Protein AF-A0A060BYS0-F1 (afdb_monomer_lite)

Radius of gyration: 17.98 Å; chains: 1; bounding box: 42×37×55 Å

Secondary structure (DSSP, 8-state):
--SS---------S-TT-----------TT------SSPPPS-EEEEEE-HHHHTTTTT-GGGTTSPPPSS--GGG--GGGSHHHHHHHHHT-EEEEEE-TTB-SSTT-BSTTTTT---HHHHTTEEE--GGGS--EE--GGG---SEEEEE--SSTT--

Sequence (160 aa):
LPDILHDAIIFKRQDGQHYIELLGFSLDEGARLVPLKEACTQRRMEIYGDSVTCGERNEALLYAGKEDPDVDLSPYSNSWFSYGAIAARHLHAQLHAVSQGGVGLLDGIGWFNEPQYLGMESIWDRVRYNPQLGPSSVWDFERYDPQIVIVALGQNDSHP

InterPro domains:
  IPR036514 SGNH hydrolase superfamily [G3DSA:3.40.50.1110] (40-160)
  IPR052762 Plant cell wall deacetylase/carbohydrate esterase [PTHR37834] (11-158)

Structure (mmCIF, N/CA/C/O backbone):
data_AF-A0A060BYS0-F1
#
_entry.id   AF-A0A060BYS0-F1
#
loop_
_atom_site.group_PDB
_atom_site.id
_atom_site.type_symbol
_atom_site.label_atom_id
_atom_site.label_alt_id
_atom_site.label_comp_id
_atom_site.label_asym_id
_atom_site.label_entity_id
_atom_site.label_seq_id
_atom_site.pdbx_PDB_ins_code
_atom_site.Cartn_x
_atom_site.Cartn_y
_atom_site.Cartn_z
_atom_site.occupancy
_atom_site.B_iso_or_equiv
_atom_site.auth_seq_id
_atom_site.auth_comp_id
_atom_site.auth_asym_id
_atom_site.auth_atom_id
_atom_site.pdbx_PDB_model_num
ATOM 1 N N . LEU A 1 1 ? -1.555 11.471 28.045 1.00 81.12 1 LEU A N 1
ATOM 2 C CA . LEU A 1 1 ? -2.779 12.139 27.534 1.00 81.12 1 LEU A CA 1
ATOM 3 C C . LEU A 1 1 ? -3.789 12.179 28.681 1.00 81.12 1 LEU A C 1
ATOM 5 O O . LEU A 1 1 ? -3.601 11.391 29.595 1.00 81.12 1 LEU A O 1
ATOM 9 N N . PRO A 1 2 ? -4.785 13.081 28.710 1.00 89.56 2 PRO A N 1
ATOM 10 C CA . PRO A 1 2 ? -5.831 13.025 29.740 1.00 89.56 2 PRO A CA 1
ATOM 11 C C . PRO A 1 2 ? -6.568 11.674 29.721 1.00 89.56 2 PRO A C 1
ATOM 13 O O . PRO A 1 2 ? -6.638 11.043 28.664 1.00 89.56 2 PRO A O 1
ATOM 16 N N . ASP A 1 3 ? -7.148 11.269 30.855 1.00 91.00 3 ASP A N 1
ATOM 17 C CA . ASP A 1 3 ? -7.903 10.013 31.012 1.00 91.00 3 ASP A CA 1
ATOM 18 C C . ASP A 1 3 ? -9.281 10.098 30.337 1.00 91.00 3 ASP A C 1
ATOM 20 O O . ASP A 1 3 ? -10.334 10.195 30.968 1.00 91.00 3 ASP A O 1
ATOM 24 N N . ILE A 1 4 ? -9.257 10.115 29.009 1.00 91.31 4 ILE A N 1
ATOM 25 C CA . ILE A 1 4 ? -10.417 10.154 28.121 1.00 91.31 4 ILE A CA 1
ATOM 26 C C . ILE A 1 4 ? -10.283 9.066 27.055 1.00 91.31 4 ILE A C 1
ATOM 28 O O . ILE A 1 4 ? -9.274 8.368 26.972 1.00 91.31 4 ILE A O 1
ATOM 32 N N . LEU A 1 5 ? -11.311 8.919 26.224 1.00 92.00 5 LEU A N 1
ATOM 33 C CA . LEU A 1 5 ? -11.246 8.039 25.066 1.00 92.00 5 LEU A CA 1
ATOM 34 C C . LEU A 1 5 ? -10.266 8.603 24.025 1.00 92.00 5 LEU A C 1
ATOM 36 O O . LEU A 1 5 ? -10.392 9.763 23.633 1.00 92.00 5 LEU A O 1
ATOM 40 N N . HIS A 1 6 ? -9.338 7.762 23.565 1.00 91.50 6 HIS A N 1
ATOM 41 C CA . HIS A 1 6 ? -8.382 8.080 22.504 1.00 91.50 6 HIS A CA 1
ATOM 42 C C . HIS A 1 6 ? -8.538 7.105 21.347 1.00 91.50 6 HIS A C 1
ATOM 44 O O . HIS A 1 6 ? -8.670 5.903 21.573 1.00 91.50 6 HIS A O 1
ATOM 50 N N . ASP A 1 7 ? -8.425 7.628 20.130 1.00 90.50 7 ASP A N 1
ATOM 51 C CA . ASP A 1 7 ? -8.248 6.828 18.924 1.00 90.50 7 ASP A CA 1
ATOM 52 C C . ASP A 1 7 ? -6.773 6.871 18.517 1.00 90.50 7 ASP A C 1
ATOM 54 O O . ASP A 1 7 ? -6.153 7.937 18.474 1.00 90.50 7 ASP A O 1
ATOM 58 N N . ALA A 1 8 ? -6.202 5.706 18.217 1.00 90.12 8 ALA A N 1
ATOM 59 C CA . ALA A 1 8 ? -4.815 5.574 17.794 1.00 90.12 8 ALA A CA 1
ATOM 60 C C . ALA A 1 8 ? -4.729 4.750 16.508 1.00 90.12 8 ALA A C 1
ATOM 62 O O . ALA A 1 8 ? -5.404 3.732 16.360 1.00 90.12 8 ALA A O 1
ATOM 63 N N . ILE A 1 9 ? -3.865 5.181 15.588 1.00 91.06 9 ILE A N 1
ATOM 64 C CA . ILE A 1 9 ? -3.573 4.474 14.341 1.00 91.06 9 ILE A CA 1
ATOM 65 C C . ILE A 1 9 ? -2.074 4.196 14.305 1.00 91.06 9 ILE A C 1
ATOM 67 O O . ILE A 1 9 ? -1.264 5.121 14.360 1.00 91.06 9 ILE A O 1
ATOM 71 N N . ILE A 1 10 ? -1.714 2.920 14.174 1.00 93.25 10 ILE A N 1
ATOM 72 C CA . ILE A 1 10 ? -0.376 2.520 13.738 1.00 93.25 10 ILE A CA 1
ATOM 73 C C . ILE A 1 10 ? -0.430 2.321 12.231 1.00 93.25 10 ILE A C 1
ATOM 75 O O . ILE A 1 10 ? -1.296 1.611 11.723 1.00 93.25 10 ILE A O 1
ATOM 79 N N . PHE A 1 11 ? 0.509 2.937 11.521 1.00 93.81 11 PHE A N 1
ATOM 80 C CA . PHE A 1 11 ? 0.563 2.875 10.072 1.00 93.81 11 PHE A CA 1
ATOM 81 C C . PHE A 1 11 ? 1.981 2.585 9.580 1.00 93.81 11 PHE A C 1
ATOM 83 O O . PHE A 1 11 ? 2.939 3.259 9.962 1.00 93.81 11 PHE A O 1
ATOM 90 N N . LYS A 1 12 ? 2.108 1.587 8.701 1.00 94.81 12 LYS A N 1
ATOM 91 C CA . LYS A 1 12 ? 3.369 1.244 8.045 1.00 94.81 12 LYS A CA 1
ATOM 92 C C . LYS A 1 12 ? 3.580 2.146 6.831 1.00 94.81 12 LYS A C 1
ATOM 94 O O . LYS A 1 12 ? 2.908 1.992 5.819 1.00 94.81 12 LYS A O 1
ATOM 99 N N . ARG A 1 13 ? 4.539 3.066 6.937 1.00 95.75 13 ARG A N 1
ATOM 100 C CA . ARG A 1 13 ? 4.843 4.063 5.895 1.00 95.75 13 ARG A CA 1
ATOM 101 C C . ARG A 1 13 ? 5.551 3.497 4.665 1.00 95.75 13 ARG A C 1
ATOM 103 O O . ARG A 1 13 ? 5.327 3.986 3.566 1.00 95.75 13 ARG A O 1
ATOM 110 N N . GLN A 1 14 ? 6.436 2.527 4.870 1.00 90.94 14 GLN A N 1
ATOM 111 C CA . GLN A 1 14 ? 7.300 1.974 3.825 1.00 90.94 14 GLN A CA 1
ATOM 112 C C . GLN A 1 14 ? 6.640 0.782 3.125 1.00 90.94 14 GLN A C 1
ATOM 114 O O . GLN A 1 14 ? 5.777 0.116 3.703 1.00 90.94 14 GLN A O 1
ATOM 119 N N . ASP A 1 15 ? 7.079 0.489 1.907 1.00 91.25 15 ASP A N 1
ATOM 120 C CA . ASP A 1 15 ? 6.621 -0.621 1.068 1.00 91.25 15 ASP A CA 1
ATOM 121 C C . ASP A 1 15 ? 7.231 -1.980 1.482 1.00 91.25 15 ASP A C 1
ATOM 123 O O . ASP A 1 15 ? 7.723 -2.145 2.605 1.00 91.25 15 ASP A O 1
ATOM 127 N N . GLY A 1 16 ? 7.172 -2.981 0.599 1.00 87.06 16 GLY A N 1
ATOM 128 C CA . GLY A 1 16 ? 7.708 -4.329 0.823 1.00 87.06 16 GLY A CA 1
ATOM 129 C C . GLY A 1 16 ? 9.224 -4.440 1.007 1.00 87.06 16 GLY A C 1
ATOM 130 O O . GLY A 1 16 ? 9.712 -5.549 1.231 1.00 87.06 16 GLY A O 1
ATOM 131 N N . GLN A 1 17 ? 9.973 -3.332 0.985 1.00 87.06 17 GLN A N 1
ATOM 132 C CA . GLN A 1 17 ? 11.394 -3.313 1.353 1.00 87.06 17 GLN A CA 1
ATOM 133 C C . GLN A 1 17 ? 11.635 -3.646 2.829 1.00 87.06 17 GLN A C 1
ATOM 135 O O . GLN A 1 17 ? 12.732 -4.055 3.197 1.00 87.06 17 GLN A O 1
ATOM 140 N N . HIS A 1 18 ? 10.610 -3.513 3.676 1.00 87.56 18 HIS A N 1
ATOM 141 C CA . HIS A 1 18 ? 10.696 -3.837 5.097 1.00 87.56 18 HIS A CA 1
ATOM 142 C C . HIS A 1 18 ? 9.427 -4.542 5.580 1.00 87.56 18 HIS A C 1
ATOM 144 O O . HIS A 1 18 ? 8.315 -4.205 5.160 1.00 87.56 18 HIS A O 1
ATOM 150 N N . TYR A 1 19 ? 9.578 -5.460 6.535 1.00 90.62 19 TYR A N 1
ATOM 151 C CA . TYR A 1 19 ? 8.465 -6.041 7.284 1.00 90.62 19 TYR A CA 1
ATOM 152 C C . TYR A 1 19 ? 8.446 -5.525 8.716 1.00 90.62 19 TYR A C 1
ATOM 154 O O . TYR A 1 19 ? 9.484 -5.221 9.298 1.00 90.62 19 TYR A O 1
ATOM 162 N N . ILE A 1 20 ? 7.241 -5.420 9.271 1.00 92.25 20 ILE A N 1
ATOM 163 C CA . ILE A 1 20 ? 7.037 -5.110 10.682 1.00 92.25 20 ILE A CA 1
ATOM 164 C C . ILE A 1 20 ? 6.325 -6.285 11.333 1.00 92.25 20 ILE A C 1
ATOM 166 O O . ILE A 1 20 ? 5.410 -6.869 10.750 1.00 92.25 20 ILE A O 1
ATOM 170 N N . GLU A 1 21 ? 6.731 -6.597 12.552 1.00 92.75 21 GLU A N 1
ATOM 171 C CA . GLU A 1 21 ? 6.003 -7.495 13.432 1.00 92.75 21 GLU A CA 1
ATOM 172 C C . GLU A 1 21 ? 5.539 -6.688 14.642 1.00 92.75 21 GLU A C 1
ATOM 174 O O . GLU A 1 21 ? 6.334 -6.030 15.313 1.00 92.75 21 GLU A O 1
ATOM 179 N N . LEU A 1 22 ? 4.231 -6.696 14.891 1.00 94.00 22 LEU A N 1
ATOM 180 C CA . LEU A 1 22 ? 3.638 -6.010 16.029 1.00 94.00 22 LEU A CA 1
ATOM 181 C C . LEU A 1 22 ? 3.405 -7.027 17.146 1.00 94.00 22 LEU A C 1
ATOM 183 O O . LEU A 1 22 ? 2.462 -7.810 17.084 1.00 94.00 22 LEU A O 1
ATOM 187 N N . LEU A 1 23 ? 4.267 -7.006 18.164 1.00 96.12 23 LEU A N 1
ATOM 188 C CA . LEU A 1 23 ? 4.231 -7.980 19.264 1.00 96.12 23 LEU A CA 1
ATOM 189 C C . LEU A 1 23 ? 3.070 -7.752 20.242 1.00 96.12 23 LEU A C 1
ATOM 191 O O . LEU A 1 23 ? 2.645 -8.677 20.929 1.00 96.12 23 LEU A O 1
ATOM 195 N N . GLY A 1 24 ? 2.552 -6.527 20.316 1.00 93.12 24 GLY A N 1
ATOM 196 C CA . GLY A 1 24 ? 1.412 -6.188 21.156 1.00 93.12 24 GLY A CA 1
ATOM 197 C C . GLY A 1 24 ? 1.398 -4.724 21.574 1.00 93.12 24 GLY A C 1
ATOM 198 O O . GLY A 1 24 ? 2.287 -3.946 21.231 1.00 93.12 24 GLY A O 1
ATOM 199 N N . PHE A 1 25 ? 0.373 -4.371 22.344 1.00 91.25 25 PHE A N 1
ATOM 200 C CA . PHE A 1 25 ? 0.207 -3.059 22.959 1.00 91.25 25 PHE A CA 1
ATOM 201 C C . PHE A 1 25 ? 0.185 -3.224 24.477 1.00 91.25 25 PHE A C 1
ATOM 203 O O . PHE A 1 25 ? -0.483 -4.123 24.985 1.00 91.25 25 PHE A O 1
ATOM 210 N N . SER A 1 26 ? 0.880 -2.341 25.192 1.00 92.75 26 SER A N 1
ATOM 211 C CA . SER A 1 26 ? 0.765 -2.224 26.646 1.00 92.75 26 SER A CA 1
ATOM 212 C C . SER A 1 26 ? -0.096 -1.019 26.986 1.00 92.75 26 SER A C 1
ATOM 214 O O . SER A 1 26 ? 0.017 0.021 26.338 1.00 92.75 26 SER A O 1
ATOM 216 N N . LEU A 1 27 ? -0.936 -1.162 28.006 1.00 92.00 27 LEU A N 1
ATOM 217 C CA . LEU A 1 27 ? -1.787 -0.101 28.531 1.00 92.00 27 LEU A CA 1
ATOM 218 C C . LEU A 1 27 ? -1.476 0.113 30.011 1.00 92.00 27 LEU A C 1
ATOM 220 O O . LEU A 1 27 ? -1.061 -0.826 30.693 1.00 92.00 27 LEU A O 1
ATOM 224 N N . ASP A 1 28 ? -1.704 1.332 30.488 1.00 92.62 28 ASP A N 1
ATOM 225 C CA . ASP A 1 28 ? -1.585 1.660 31.906 1.00 92.62 28 ASP A CA 1
ATOM 226 C C . ASP A 1 28 ? -2.669 0.957 32.737 1.00 92.62 28 ASP A C 1
ATOM 228 O O . ASP A 1 28 ? -3.712 0.524 32.232 1.00 92.62 28 ASP A O 1
ATOM 232 N N . GLU A 1 29 ? -2.434 0.858 34.043 1.00 92.06 29 GLU A N 1
ATOM 233 C CA . GLU A 1 29 ? -3.397 0.285 34.978 1.00 92.06 29 GLU A CA 1
ATOM 234 C C . GLU A 1 29 ? -4.731 1.054 34.931 1.00 92.06 29 GLU A C 1
ATOM 236 O O . GLU A 1 29 ? -4.775 2.276 35.046 1.00 92.06 29 GLU A O 1
ATOM 241 N N . GLY A 1 30 ? -5.837 0.332 34.729 1.00 89.94 30 GLY A N 1
ATOM 242 C CA . GLY A 1 30 ? -7.180 0.913 34.607 1.00 89.94 30 GLY A CA 1
ATOM 243 C C . GLY A 1 30 ? -7.570 1.364 33.192 1.00 89.94 30 GLY A C 1
ATOM 244 O O . GLY A 1 30 ? -8.758 1.587 32.938 1.00 89.94 30 GLY A O 1
ATOM 245 N N . ALA A 1 31 ? -6.628 1.429 32.247 1.00 93.44 31 ALA A N 1
ATOM 246 C CA . ALA A 1 31 ? -6.950 1.629 30.840 1.00 93.44 31 ALA A CA 1
ATOM 247 C C . ALA A 1 31 ? -7.509 0.341 30.213 1.00 93.44 31 ALA A C 1
ATOM 249 O O . ALA A 1 31 ? -7.195 -0.781 30.612 1.00 93.44 31 ALA A O 1
ATOM 250 N N . ARG A 1 32 ? -8.371 0.501 29.206 1.00 92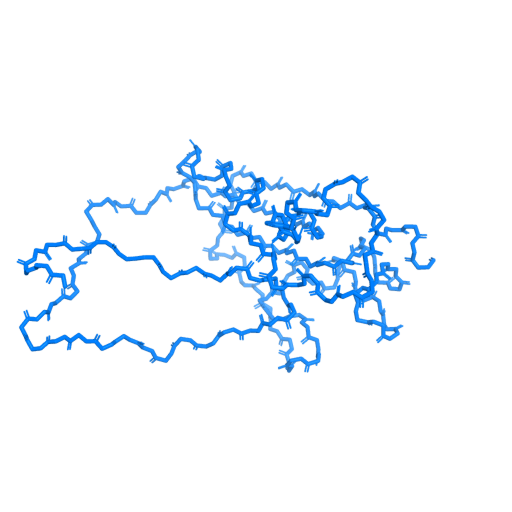.12 32 ARG A N 1
ATOM 251 C CA . ARG A 1 32 ? -9.011 -0.619 28.507 1.00 92.12 32 ARG A CA 1
ATOM 252 C C . ARG A 1 32 ? -9.158 -0.336 27.022 1.00 92.12 32 ARG A C 1
ATOM 254 O O . ARG A 1 32 ? -9.491 0.783 26.638 1.00 92.12 32 ARG A O 1
ATOM 261 N N . LEU A 1 33 ? -8.993 -1.373 26.203 1.00 91.94 33 LEU A N 1
ATOM 262 C CA . LEU A 1 33 ? -9.449 -1.335 24.817 1.00 91.94 33 LEU A CA 1
ATOM 263 C C . LEU A 1 33 ? -10.974 -1.382 24.803 1.00 91.94 33 LEU A C 1
ATOM 265 O O . LEU A 1 33 ? -11.592 -2.212 25.474 1.00 91.94 33 LEU A O 1
ATOM 269 N N . VAL A 1 34 ? -11.576 -0.487 24.032 1.00 90.75 34 VAL A N 1
ATOM 270 C CA . VAL A 1 34 ? -13.012 -0.489 23.760 1.00 90.75 34 VAL A CA 1
ATOM 271 C C . VAL A 1 34 ? -13.236 -0.715 22.266 1.00 90.75 34 VAL A C 1
ATOM 273 O O . VAL A 1 34 ? -12.365 -0.363 21.468 1.00 90.75 34 VAL A O 1
ATOM 276 N N . PRO A 1 35 ? -14.373 -1.306 21.860 1.00 87.12 35 PRO A N 1
ATOM 277 C CA . PRO A 1 35 ? -14.722 -1.398 20.449 1.00 87.12 35 PRO A CA 1
ATOM 278 C C . PRO A 1 35 ? -14.741 -0.014 19.796 1.00 87.12 35 PRO A C 1
ATOM 280 O O . PRO A 1 35 ? -15.181 0.958 20.415 1.00 87.12 35 PRO A O 1
ATOM 283 N N . LEU A 1 36 ? -14.305 0.059 18.536 1.00 83.56 36 LEU A N 1
ATOM 284 C CA . LEU A 1 36 ? -14.432 1.278 17.742 1.00 83.56 36 LEU A CA 1
ATOM 285 C C . LEU A 1 36 ? -15.903 1.699 17.667 1.00 83.56 36 LEU A C 1
ATOM 287 O O . LEU A 1 36 ? -16.800 0.866 17.517 1.00 83.56 36 LEU A O 1
ATOM 291 N N . LYS A 1 37 ? -16.144 3.008 17.773 1.00 77.44 37 LYS A N 1
ATOM 292 C CA . LYS A 1 37 ? -17.497 3.580 17.737 1.00 77.44 37 LYS A CA 1
ATOM 293 C C . LYS A 1 37 ? -18.169 3.380 16.377 1.00 77.44 37 LYS A C 1
ATOM 295 O O . LYS A 1 37 ? -19.382 3.197 16.314 1.00 77.44 37 LYS A O 1
ATOM 300 N N . GLU A 1 38 ? -17.383 3.423 15.307 1.00 78.56 38 GLU A N 1
ATOM 301 C CA . GLU A 1 38 ? -17.845 3.216 13.939 1.00 78.56 38 GLU A CA 1
ATOM 302 C C . GLU A 1 38 ? -17.459 1.817 13.460 1.00 78.56 38 GLU A C 1
ATOM 304 O O . GLU A 1 38 ? -16.326 1.365 13.642 1.00 78.56 38 GLU A O 1
ATOM 309 N N . ALA A 1 39 ? -18.419 1.122 12.846 1.00 76.88 39 ALA A N 1
ATOM 310 C CA . ALA A 1 39 ? -18.153 -0.155 12.205 1.00 76.88 39 ALA A CA 1
ATOM 311 C C . ALA A 1 39 ? -17.175 0.042 11.040 1.00 76.88 39 ALA A C 1
ATOM 313 O O . ALA A 1 39 ? -17.229 1.050 10.333 1.00 76.88 39 ALA A O 1
ATOM 314 N N . CYS A 1 40 ? -16.311 -0.947 10.811 1.00 80.88 40 CYS A N 1
ATOM 315 C CA . CYS A 1 40 ? -15.395 -0.900 9.682 1.00 80.88 40 CYS A CA 1
ATOM 316 C C . CYS A 1 40 ? -16.188 -0.779 8.369 1.00 80.88 40 CYS A C 1
ATOM 318 O O . CYS A 1 40 ? -17.162 -1.508 8.140 1.00 80.88 40 CYS A O 1
ATOM 320 N N . THR A 1 41 ? -15.780 0.162 7.518 1.00 90.44 41 THR A N 1
ATOM 321 C CA . THR A 1 41 ? -16.434 0.411 6.230 1.00 90.44 41 THR A CA 1
ATOM 322 C C . THR A 1 41 ? -16.468 -0.849 5.367 1.00 90.44 41 THR A C 1
ATOM 324 O O . THR A 1 41 ? -15.522 -1.634 5.355 1.00 90.44 41 THR A O 1
ATOM 327 N N . GLN A 1 42 ? -17.557 -1.041 4.623 1.00 94.69 42 GLN A N 1
ATOM 328 C CA . GLN A 1 42 ? -17.687 -2.146 3.665 1.00 94.69 42 GLN A CA 1
ATOM 329 C C . GLN A 1 42 ? -17.083 -1.816 2.296 1.00 94.69 42 GLN A C 1
ATOM 331 O O . GLN A 1 42 ? -16.926 -2.711 1.467 1.00 94.69 42 GLN A O 1
ATOM 336 N N . ARG A 1 43 ? -16.727 -0.545 2.065 1.00 97.31 43 ARG A N 1
ATOM 337 C CA . ARG A 1 43 ? -16.032 -0.115 0.851 1.00 97.31 43 ARG A CA 1
ATOM 338 C C . ARG A 1 43 ? -14.592 -0.611 0.907 1.00 97.31 43 ARG A C 1
ATOM 340 O O . ARG A 1 43 ? -13.889 -0.340 1.879 1.00 97.31 43 ARG A O 1
ATOM 347 N N . ARG A 1 44 ? -14.164 -1.337 -0.114 1.00 98.00 44 ARG A N 1
ATOM 348 C CA . ARG A 1 44 ? -12.860 -1.991 -0.208 1.00 98.00 44 ARG A CA 1
ATOM 349 C C . ARG A 1 44 ? -12.244 -1.701 -1.569 1.00 98.00 44 ARG A C 1
ATOM 351 O O . ARG A 1 44 ? -12.915 -1.826 -2.595 1.00 98.00 44 ARG A O 1
ATOM 358 N N . MET A 1 45 ? -10.984 -1.296 -1.546 1.00 98.31 45 MET A N 1
ATOM 359 C CA . MET A 1 45 ? -10.183 -0.956 -2.712 1.00 98.31 45 MET A CA 1
ATOM 360 C C . MET A 1 45 ? -8.881 -1.744 -2.663 1.00 98.31 45 MET A C 1
ATOM 362 O O . MET A 1 45 ? -8.257 -1.847 -1.607 1.00 98.31 45 MET A O 1
ATOM 366 N N . GLU A 1 46 ? -8.446 -2.240 -3.810 1.00 98.56 46 GLU A N 1
ATOM 367 C CA . GLU A 1 46 ? -7.145 -2.881 -3.958 1.00 98.56 46 GLU A CA 1
ATOM 368 C C . GLU A 1 46 ? -6.321 -2.171 -5.030 1.00 98.56 46 GLU A C 1
ATOM 370 O O . GLU A 1 46 ? -6.860 -1.740 -6.052 1.00 98.56 46 GLU A O 1
ATOM 375 N N . ILE A 1 47 ? -5.024 -2.004 -4.780 1.00 98.56 47 ILE A N 1
ATOM 376 C CA . ILE A 1 47 ? -4.100 -1.394 -5.734 1.00 98.56 47 ILE A CA 1
ATOM 377 C C . ILE A 1 47 ? -2.889 -2.299 -5.926 1.00 98.56 47 ILE A C 1
ATOM 379 O O . ILE A 1 47 ? -2.221 -2.656 -4.956 1.00 98.56 47 ILE A O 1
ATOM 383 N N . 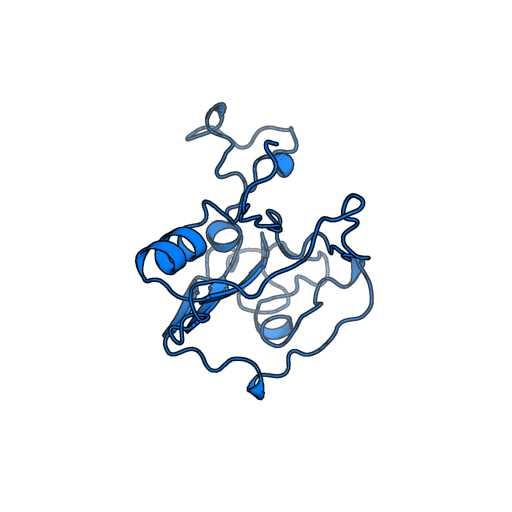TYR A 1 48 ? -2.581 -2.585 -7.187 1.00 98.50 48 TYR A N 1
ATOM 384 C CA . TYR A 1 48 ? -1.318 -3.162 -7.627 1.00 98.50 48 TYR A CA 1
ATOM 385 C C . TYR A 1 48 ? -0.501 -2.064 -8.294 1.00 98.50 48 TYR A C 1
ATOM 387 O O . TYR A 1 48 ? -0.954 -1.480 -9.282 1.00 98.50 48 TYR A O 1
ATOM 395 N N . GLY A 1 49 ? 0.674 -1.741 -7.761 1.00 97.94 49 GLY A N 1
ATOM 396 C CA . GLY A 1 49 ? 1.440 -0.622 -8.301 1.00 97.94 49 GLY A CA 1
ATOM 397 C C . GLY A 1 49 ? 2.917 -0.608 -7.958 1.00 97.94 49 GLY A C 1
ATOM 398 O O . GLY A 1 49 ? 3.440 -1.496 -7.292 1.00 97.94 49 GLY A O 1
ATOM 399 N N . ASP A 1 50 ? 3.586 0.433 -8.427 1.00 97.56 50 ASP A N 1
ATOM 400 C CA . ASP A 1 50 ? 5.014 0.656 -8.224 1.00 97.56 50 ASP A CA 1
ATOM 401 C C . ASP A 1 50 ? 5.300 1.694 -7.116 1.00 97.56 50 ASP A C 1
ATOM 403 O O . ASP A 1 50 ? 4.481 1.923 -6.215 1.00 97.56 50 ASP A O 1
ATOM 407 N N . SER A 1 51 ? 6.473 2.333 -7.183 1.00 96.62 51 SER A N 1
ATOM 408 C CA . SER A 1 51 ? 6.946 3.380 -6.271 1.00 96.62 51 SER A CA 1
ATOM 409 C C . SER A 1 51 ? 5.949 4.524 -6.071 1.00 96.62 51 SER A C 1
ATOM 411 O O . SER A 1 51 ? 5.839 5.060 -4.962 1.00 96.62 51 SER A O 1
ATOM 413 N N . VAL A 1 52 ? 5.166 4.875 -7.096 1.00 96.81 52 VAL A N 1
ATOM 414 C CA . VAL A 1 52 ? 4.159 5.941 -7.002 1.00 96.81 52 VAL A CA 1
ATOM 415 C C . VAL A 1 52 ? 3.048 5.542 -6.029 1.00 96.81 52 VAL A C 1
ATOM 417 O O . VAL A 1 52 ? 2.605 6.349 -5.206 1.00 96.81 52 VAL A O 1
ATOM 420 N N . THR A 1 53 ? 2.629 4.275 -6.066 1.00 98.06 53 THR A N 1
ATOM 421 C CA . THR A 1 53 ? 1.638 3.724 -5.128 1.00 98.06 53 THR A CA 1
ATOM 422 C C . THR A 1 53 ? 2.220 3.574 -3.724 1.00 98.06 53 THR A C 1
ATOM 424 O O . THR A 1 53 ? 1.531 3.870 -2.747 1.00 98.06 53 THR A O 1
ATOM 427 N N . CYS A 1 54 ? 3.508 3.232 -3.606 1.00 97.50 54 CYS A N 1
ATOM 428 C CA . CYS A 1 54 ? 4.216 3.203 -2.324 1.00 97.50 54 CYS A CA 1
ATOM 429 C C . CYS A 1 54 ? 4.266 4.571 -1.620 1.00 97.50 54 CYS A C 1
ATOM 431 O O . CYS A 1 54 ? 4.522 4.630 -0.417 1.00 97.50 54 CYS A O 1
ATOM 433 N N . GLY A 1 55 ? 4.042 5.675 -2.344 1.00 97.00 55 GLY A N 1
ATOM 434 C CA . GLY A 1 55 ? 4.324 7.018 -1.839 1.00 97.00 55 GLY A CA 1
ATOM 435 C C . GLY A 1 55 ? 5.825 7.237 -1.657 1.00 97.00 55 GLY A C 1
ATOM 436 O O . GLY A 1 55 ? 6.240 7.874 -0.686 1.00 97.00 55 GLY A O 1
ATOM 437 N N . GLU A 1 56 ? 6.638 6.660 -2.547 1.00 95.31 56 GLU A N 1
ATOM 438 C CA . GLU A 1 56 ? 8.090 6.764 -2.472 1.00 95.31 56 GLU A CA 1
ATOM 439 C C . GLU A 1 56 ? 8.536 8.233 -2.549 1.00 95.31 56 GLU A C 1
ATOM 441 O O . GLU A 1 56 ? 8.116 8.979 -3.434 1.00 95.31 56 GLU A O 1
ATOM 446 N N . ARG A 1 57 ? 9.372 8.649 -1.586 1.00 94.00 57 ARG A N 1
ATOM 447 C CA . ARG A 1 57 ? 9.989 9.985 -1.480 1.00 94.00 57 ARG A CA 1
ATOM 448 C C . ARG A 1 57 ? 9.006 11.169 -1.511 1.00 94.00 57 ARG A C 1
ATOM 450 O O . ARG A 1 57 ? 9.426 12.305 -1.723 1.00 94.00 57 ARG A O 1
ATOM 457 N N . ASN A 1 58 ? 7.712 10.958 -1.262 1.00 95.56 58 ASN A N 1
ATOM 458 C CA . ASN A 1 58 ? 6.697 12.014 -1.375 1.00 95.56 58 ASN A CA 1
ATOM 459 C C . ASN A 1 58 ? 6.810 13.131 -0.317 1.00 95.56 58 ASN A C 1
ATOM 461 O O . ASN A 1 58 ? 6.191 14.182 -0.475 1.00 95.56 58 ASN A O 1
ATOM 465 N N . GLU A 1 59 ? 7.624 12.951 0.727 1.00 96.94 59 GLU A N 1
ATOM 466 C CA . GLU A 1 59 ? 7.955 14.001 1.699 1.00 96.94 59 GLU A CA 1
ATOM 467 C C . GLU A 1 59 ? 9.297 14.705 1.405 1.00 96.94 59 GLU A C 1
ATOM 469 O O . GLU A 1 59 ? 9.674 15.631 2.127 1.00 96.94 59 GLU A O 1
ATOM 474 N N . ALA A 1 60 ? 10.020 14.333 0.339 1.00 95.56 60 ALA A N 1
ATOM 475 C CA . ALA A 1 60 ? 11.316 14.913 -0.037 1.00 95.56 60 ALA A CA 1
ATOM 476 C C . ALA A 1 60 ? 11.167 16.282 -0.741 1.00 95.56 60 ALA A C 1
ATOM 478 O O . ALA A 1 60 ? 11.724 16.528 -1.811 1.00 95.56 60 ALA A O 1
ATOM 479 N N . LEU A 1 61 ? 10.416 17.207 -0.135 1.00 94.38 61 LEU A N 1
ATOM 480 C CA . LEU A 1 61 ? 9.976 18.469 -0.752 1.00 94.38 61 LEU A CA 1
ATOM 481 C C . LEU A 1 61 ? 11.127 19.352 -1.264 1.00 94.38 61 LEU A C 1
ATOM 483 O O . LEU A 1 61 ? 10.970 20.064 -2.253 1.00 94.38 61 LEU A O 1
ATOM 487 N N . LEU A 1 62 ? 12.297 19.301 -0.620 1.00 94.75 62 LEU A N 1
ATOM 488 C CA . LEU A 1 62 ? 13.475 20.082 -1.021 1.00 94.75 62 LEU A CA 1
ATOM 489 C C . LEU A 1 62 ? 14.162 19.555 -2.292 1.00 94.75 62 LEU A C 1
ATOM 491 O O . LEU A 1 62 ? 15.031 20.246 -2.833 1.00 94.75 62 LEU A O 1
ATOM 495 N N . TYR A 1 63 ? 13.777 18.367 -2.761 1.00 92.94 63 TYR A N 1
ATOM 496 C CA . TYR A 1 63 ? 14.306 17.698 -3.952 1.00 92.94 63 TYR A CA 1
ATOM 497 C C . TYR A 1 63 ? 13.303 17.674 -5.113 1.00 92.94 63 TYR A C 1
ATOM 499 O O . TYR A 1 63 ? 13.623 17.195 -6.195 1.00 92.94 63 TYR A O 1
ATOM 507 N N . ALA A 1 64 ? 12.106 18.241 -4.928 1.00 91.69 64 ALA A N 1
ATOM 508 C CA . ALA A 1 64 ? 11.098 18.307 -5.979 1.00 91.69 64 ALA A CA 1
ATOM 509 C C . ALA A 1 64 ? 11.626 19.057 -7.218 1.00 91.69 64 ALA A C 1
ATOM 511 O O . ALA A 1 64 ? 12.087 20.197 -7.120 1.00 91.69 64 ALA A O 1
ATOM 512 N N . GLY A 1 65 ? 11.544 18.406 -8.384 1.00 90.56 65 GLY A N 1
ATOM 513 C CA . GLY A 1 65 ? 11.996 18.958 -9.666 1.00 90.56 65 GLY A CA 1
ATOM 514 C C . GLY A 1 65 ? 13.516 19.071 -9.817 1.00 90.56 65 GLY A C 1
ATOM 515 O O . GLY A 1 65 ? 13.978 19.798 -10.695 1.00 90.56 65 GLY A O 1
ATOM 516 N N . LYS A 1 66 ? 14.288 18.398 -8.958 1.00 92.25 66 LYS A N 1
ATOM 517 C CA . LYS A 1 66 ? 15.750 18.319 -9.043 1.00 92.25 66 LYS A CA 1
ATOM 518 C C . LYS A 1 66 ? 16.176 16.936 -9.525 1.00 92.25 66 LYS A C 1
ATOM 520 O O . LYS A 1 66 ? 15.383 16.000 -9.507 1.00 92.25 66 LYS A O 1
ATOM 525 N N . GLU A 1 67 ? 17.429 16.834 -9.948 1.00 90.56 67 GLU A N 1
ATOM 526 C CA . GLU A 1 67 ? 18.068 15.540 -10.178 1.00 90.56 67 GLU A CA 1
ATOM 527 C C . GLU A 1 67 ? 18.099 14.726 -8.879 1.00 90.56 67 GLU A C 1
ATOM 529 O O . GLU A 1 67 ? 18.163 15.293 -7.779 1.00 90.56 67 GLU A O 1
ATOM 534 N N . ASP A 1 68 ? 18.048 13.401 -9.022 1.00 86.00 68 ASP A N 1
ATOM 535 C CA . ASP A 1 68 ? 18.163 12.494 -7.888 1.00 86.00 68 ASP A CA 1
ATOM 536 C C . ASP A 1 68 ? 19.527 12.697 -7.212 1.00 86.00 68 ASP A C 1
ATOM 538 O O . ASP A 1 68 ? 20.563 12.646 -7.879 1.00 86.00 68 ASP A O 1
ATOM 542 N N . PRO A 1 69 ? 19.555 12.972 -5.899 1.00 89.44 69 PRO A N 1
ATOM 543 C CA . PRO A 1 69 ? 20.804 13.213 -5.201 1.00 89.44 69 PRO A CA 1
ATOM 544 C C . PRO A 1 69 ? 21.503 11.895 -4.844 1.00 89.44 69 PRO A C 1
ATOM 546 O O . PRO A 1 69 ? 20.858 10.867 -4.659 1.00 89.44 69 PRO A O 1
ATOM 549 N N . ASP A 1 70 ? 22.807 11.963 -4.571 1.00 90.62 70 ASP A N 1
ATOM 550 C CA . ASP A 1 70 ? 23.602 10.828 -4.063 1.00 90.62 70 ASP A CA 1
ATOM 551 C C . ASP A 1 70 ? 23.313 10.475 -2.583 1.00 90.62 70 ASP A C 1
ATOM 553 O O . ASP A 1 70 ? 24.140 9.868 -1.899 1.00 90.62 70 ASP A O 1
ATOM 557 N N . VAL A 1 71 ? 22.164 10.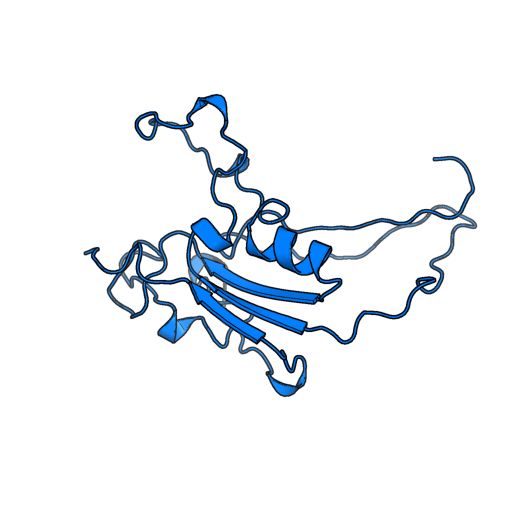887 -2.040 1.00 91.75 71 VAL A N 1
ATOM 558 C CA . VAL A 1 71 ? 21.752 10.591 -0.660 1.00 91.75 71 VAL A CA 1
ATOM 559 C C . VAL A 1 71 ? 20.519 9.703 -0.652 1.00 91.75 71 VAL A C 1
ATOM 561 O O . VAL A 1 71 ? 19.625 9.857 -1.480 1.00 91.75 71 VAL A O 1
ATOM 564 N N . ASP A 1 72 ? 20.439 8.801 0.326 1.00 90.50 72 ASP A N 1
ATOM 565 C CA . ASP A 1 72 ? 19.254 7.967 0.502 1.00 90.50 72 ASP A CA 1
ATOM 566 C C . ASP A 1 72 ? 18.052 8.809 0.957 1.00 90.50 72 ASP A C 1
ATOM 568 O O . ASP A 1 72 ? 18.051 9.412 2.034 1.00 90.50 72 ASP A O 1
ATOM 572 N N . LEU A 1 73 ? 17.013 8.832 0.122 1.00 92.50 73 LEU A N 1
ATOM 573 C CA . LEU A 1 73 ? 15.755 9.523 0.386 1.00 92.50 73 LEU A CA 1
ATOM 574 C C . LEU A 1 73 ? 14.629 8.578 0.835 1.00 92.50 73 LEU A C 1
ATOM 576 O O . LEU A 1 73 ? 13.510 9.037 1.064 1.00 92.50 73 LEU A O 1
ATOM 580 N N . SER A 1 74 ? 14.899 7.284 1.023 1.00 89.44 74 SER A N 1
ATOM 581 C CA . SER A 1 74 ? 13.916 6.288 1.480 1.00 89.44 74 SER A CA 1
ATOM 582 C C . SER A 1 74 ? 13.191 6.655 2.788 1.00 89.44 74 SER A C 1
ATOM 584 O O . SER A 1 74 ? 12.002 6.338 2.911 1.00 89.44 74 SER A O 1
ATOM 586 N N . PRO A 1 75 ? 13.813 7.355 3.765 1.00 92.56 75 PRO A N 1
ATOM 587 C CA . PRO A 1 75 ? 13.101 7.838 4.954 1.00 92.56 75 PRO A CA 1
ATOM 588 C C . PRO A 1 75 ? 11.957 8.825 4.659 1.00 92.56 75 PRO A C 1
ATOM 590 O O . PRO A 1 75 ? 11.035 8.952 5.466 1.00 92.56 75 PRO A O 1
ATOM 593 N N . TYR A 1 76 ? 11.982 9.495 3.501 1.00 95.19 76 TYR A N 1
ATOM 594 C CA . TYR A 1 76 ? 10.940 10.429 3.057 1.00 95.19 76 TYR A CA 1
ATOM 595 C C . TYR A 1 76 ? 9.770 9.748 2.334 1.00 95.19 76 TYR A C 1
ATOM 597 O O . TYR A 1 76 ? 8.863 10.428 1.854 1.00 95.19 76 TYR A O 1
ATOM 605 N N . SER A 1 77 ? 9.770 8.420 2.239 1.00 96.00 77 SER A N 1
ATOM 606 C CA . SER A 1 77 ? 8.641 7.663 1.706 1.00 96.00 77 SER A CA 1
ATOM 607 C C . SER A 1 77 ? 7.527 7.559 2.747 1.00 96.00 77 SER A C 1
ATOM 609 O O . SER A 1 77 ? 7.751 7.154 3.897 1.00 96.00 77 SER A O 1
ATOM 611 N N . ASN A 1 78 ? 6.311 7.926 2.347 1.00 97.06 78 ASN A N 1
ATOM 612 C CA . ASN A 1 78 ? 5.139 7.851 3.205 1.00 97.06 78 ASN A CA 1
ATOM 613 C C . ASN A 1 78 ? 3.888 7.430 2.434 1.00 97.06 78 ASN A C 1
ATOM 615 O O . ASN A 1 78 ? 3.156 8.265 1.891 1.00 97.06 78 ASN A O 1
ATOM 619 N N . SER A 1 79 ? 3.562 6.140 2.491 1.00 96.69 79 SER A N 1
ATOM 620 C CA . SER A 1 79 ? 2.348 5.602 1.876 1.00 96.69 79 SER A CA 1
ATOM 621 C C . SER A 1 79 ? 1.053 6.201 2.447 1.00 96.69 79 SER A C 1
ATOM 623 O O . SER A 1 79 ? 0.029 6.162 1.769 1.00 96.69 79 SER A O 1
ATOM 625 N N . TRP A 1 80 ? 1.068 6.855 3.619 1.00 97.38 80 TRP A N 1
ATOM 626 C CA . TRP A 1 80 ? -0.099 7.574 4.153 1.00 97.38 80 TRP A CA 1
ATOM 627 C C . TRP A 1 80 ? -0.493 8.744 3.250 1.00 97.38 80 TRP A C 1
ATOM 629 O O . TRP A 1 80 ? -1.679 9.051 3.110 1.00 97.38 80 TRP A O 1
ATOM 639 N N . PHE A 1 81 ? 0.492 9.378 2.616 1.00 97.50 81 PHE A N 1
ATOM 640 C CA . PHE A 1 81 ? 0.310 10.459 1.651 1.00 97.50 81 PHE A CA 1
ATOM 641 C C . PHE A 1 81 ? 0.399 9.973 0.195 1.00 97.50 81 PHE A C 1
ATOM 643 O O . PHE A 1 81 ? 0.517 10.786 -0.718 1.00 97.50 81 PHE A O 1
ATOM 650 N N . SER A 1 82 ? 0.321 8.659 -0.049 1.00 97.94 82 SER A N 1
ATOM 651 C CA . SER A 1 82 ? 0.133 8.127 -1.404 1.00 97.94 82 SER A CA 1
ATOM 652 C C . SER A 1 82 ? -1.257 8.481 -1.939 1.00 97.94 82 SER A C 1
ATOM 654 O O . SER A 1 82 ? -2.217 8.646 -1.175 1.00 97.94 82 SER A O 1
ATOM 656 N N . TYR A 1 83 ? -1.390 8.549 -3.266 1.00 98.12 83 TYR A N 1
ATOM 657 C CA . TYR A 1 83 ? -2.675 8.828 -3.912 1.00 98.12 83 TYR A CA 1
ATOM 658 C C . TYR A 1 83 ? -3.742 7.789 -3.525 1.00 98.12 83 TYR A C 1
ATOM 660 O O . TYR A 1 83 ? -4.889 8.156 -3.276 1.00 98.12 83 TYR A O 1
ATOM 668 N N . GLY A 1 84 ? -3.354 6.513 -3.404 1.00 98.06 84 GLY A N 1
ATOM 669 C CA . GLY A 1 84 ? -4.242 5.423 -3.013 1.00 98.06 84 GLY A CA 1
ATOM 670 C C . GLY A 1 84 ? -4.785 5.600 -1.599 1.00 98.06 84 GLY A C 1
ATOM 671 O O . GLY A 1 84 ? -5.997 5.550 -1.389 1.00 9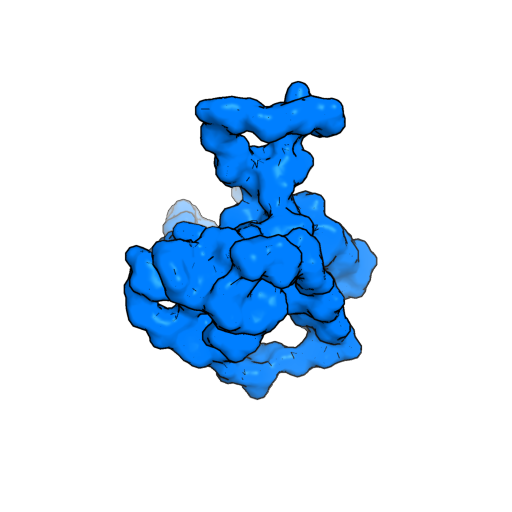8.06 84 GLY A O 1
ATOM 672 N N . ALA A 1 85 ? -3.908 5.884 -0.630 1.00 97.75 85 ALA A N 1
ATOM 673 C CA . ALA A 1 85 ? -4.316 6.090 0.759 1.00 97.75 85 ALA A CA 1
ATOM 674 C C . ALA A 1 85 ? -5.167 7.357 0.935 1.00 97.75 85 ALA A C 1
ATOM 676 O O . ALA A 1 85 ? -6.134 7.353 1.699 1.00 97.75 85 ALA A O 1
ATOM 677 N N . ILE A 1 86 ? -4.846 8.434 0.210 1.00 98.50 86 ILE A N 1
ATOM 678 C CA . ILE A 1 86 ? -5.669 9.648 0.176 1.00 98.50 86 ILE A CA 1
ATOM 679 C C . ILE A 1 86 ? -7.057 9.320 -0.391 1.00 98.50 86 ILE A C 1
ATOM 681 O O . ILE A 1 86 ? -8.058 9.608 0.265 1.00 98.50 86 ILE A O 1
ATOM 685 N N . ALA A 1 87 ? -7.136 8.666 -1.553 1.00 98.25 87 ALA A N 1
ATOM 686 C CA . ALA A 1 87 ? -8.403 8.297 -2.181 1.00 98.25 87 ALA A CA 1
ATOM 687 C C . ALA A 1 87 ? -9.265 7.415 -1.266 1.00 98.25 87 ALA A C 1
ATOM 689 O O . ALA A 1 87 ? -10.441 7.712 -1.061 1.00 98.25 87 ALA A O 1
ATOM 690 N N . ALA A 1 88 ? -8.679 6.389 -0.645 1.00 97.50 88 ALA A N 1
ATOM 691 C CA . ALA A 1 88 ? -9.379 5.505 0.281 1.00 97.50 88 ALA A CA 1
ATOM 692 C C . ALA A 1 88 ? -9.959 6.260 1.488 1.00 97.50 88 ALA A C 1
ATOM 694 O O . ALA A 1 88 ? -11.131 6.076 1.820 1.00 97.50 88 ALA A O 1
ATOM 695 N N . ARG A 1 89 ? -9.199 7.186 2.096 1.00 96.25 89 ARG A N 1
ATOM 696 C CA . ARG A 1 89 ? -9.721 8.035 3.183 1.00 96.25 89 ARG A CA 1
ATOM 697 C C . ARG A 1 89 ? -10.866 8.936 2.716 1.00 96.25 89 ARG A C 1
ATOM 699 O O . ARG A 1 89 ? -11.868 9.030 3.416 1.00 96.25 89 ARG A O 1
ATOM 706 N N . HIS A 1 90 ? -10.756 9.548 1.536 1.00 97.50 90 HIS A N 1
ATOM 707 C CA . HIS A 1 90 ? -11.822 10.381 0.960 1.00 97.50 90 HIS A CA 1
ATOM 708 C C . HIS A 1 90 ? -13.092 9.586 0.623 1.00 97.50 90 HIS A C 1
ATOM 710 O O . HIS A 1 90 ? -14.202 10.098 0.749 1.00 97.50 90 HIS A O 1
ATOM 716 N N . LEU A 1 91 ? -12.940 8.331 0.203 1.00 96.69 91 LEU A N 1
ATOM 717 C CA . LEU A 1 91 ? -14.048 7.444 -0.140 1.00 96.69 91 LEU A CA 1
ATOM 718 C C . LEU A 1 91 ? -14.611 6.695 1.072 1.00 96.69 91 LEU A C 1
ATOM 720 O O . LEU A 1 91 ? -15.591 5.958 0.925 1.00 96.69 91 LEU A O 1
ATOM 724 N N . HIS A 1 92 ? -14.025 6.883 2.259 1.00 95.69 92 HIS A N 1
ATOM 725 C CA . HIS A 1 92 ? -14.285 6.069 3.444 1.00 95.69 92 HIS A CA 1
ATOM 726 C C . HIS A 1 92 ? -14.206 4.574 3.108 1.00 95.69 92 HIS A C 1
ATOM 728 O O . HIS A 1 92 ? -15.155 3.826 3.341 1.00 95.69 92 HIS A O 1
ATOM 734 N N . ALA A 1 93 ? -13.103 4.155 2.491 1.00 96.81 93 ALA A N 1
ATOM 735 C CA . ALA A 1 93 ? -12.838 2.790 2.065 1.00 96.81 93 ALA A CA 1
ATOM 736 C C . ALA A 1 93 ? -11.606 2.219 2.771 1.00 96.81 93 ALA A C 1
ATOM 738 O O . ALA A 1 93 ? -10.675 2.941 3.128 1.00 96.81 93 ALA A O 1
ATOM 739 N N . GLN A 1 94 ? -11.602 0.903 2.956 1.00 96.69 94 GLN A N 1
ATOM 740 C CA . GLN A 1 94 ? -10.390 0.160 3.268 1.00 96.69 94 GLN A CA 1
ATOM 741 C C . GLN A 1 94 ? -9.503 0.116 2.022 1.00 96.69 94 GLN A C 1
ATOM 743 O O . GLN A 1 94 ? -10.013 0.129 0.901 1.00 96.69 94 GLN A O 1
ATOM 748 N N . LEU A 1 95 ? -8.196 -0.008 2.228 1.00 96.94 95 LEU A N 1
ATOM 749 C CA . LEU A 1 95 ? -7.220 -0.121 1.154 1.00 96.94 95 LEU A CA 1
ATOM 750 C C . LEU A 1 95 ? -6.271 -1.281 1.427 1.00 96.94 95 LEU A C 1
ATOM 752 O O . LEU A 1 95 ? -5.591 -1.281 2.453 1.00 96.94 95 LEU A O 1
ATOM 756 N N . HIS A 1 96 ? -6.189 -2.210 0.482 1.00 96.88 96 HIS A N 1
ATOM 757 C CA . HIS A 1 96 ? -5.042 -3.097 0.330 1.00 96.88 96 HIS A CA 1
ATOM 758 C C . HIS A 1 96 ? -4.186 -2.584 -0.831 1.00 96.88 96 HIS A C 1
ATOM 760 O O . HIS A 1 96 ? -4.700 -2.282 -1.903 1.00 96.88 96 HIS A O 1
ATOM 766 N N . ALA A 1 97 ? -2.884 -2.435 -0.610 1.00 96.75 97 ALA A N 1
ATOM 767 C CA . ALA A 1 97 ? -1.955 -2.011 -1.648 1.00 96.75 97 ALA A CA 1
ATOM 768 C C . ALA A 1 97 ? -0.790 -2.996 -1.693 1.00 96.75 97 ALA A C 1
ATOM 770 O O . ALA A 1 97 ? -0.004 -3.075 -0.747 1.00 96.75 97 ALA A O 1
ATOM 771 N N . VAL A 1 98 ? -0.698 -3.745 -2.789 1.00 97.00 98 VAL A N 1
ATOM 772 C CA . VAL A 1 98 ? 0.477 -4.542 -3.131 1.00 97.00 98 VAL A CA 1
ATOM 773 C C . VAL A 1 98 ? 1.304 -3.683 -4.070 1.00 97.00 98 VAL A C 1
ATOM 775 O O . VAL A 1 98 ? 1.030 -3.579 -5.266 1.00 97.00 98 VAL A O 1
ATOM 778 N N . SER A 1 99 ? 2.281 -2.985 -3.503 1.00 96.75 99 SER A N 1
ATOM 779 C CA . SER A 1 99 ? 3.140 -2.101 -4.274 1.00 96.75 99 SER A CA 1
ATOM 780 C C . SER A 1 99 ? 4.587 -2.174 -3.838 1.00 96.75 99 SER A C 1
ATOM 782 O O . SER A 1 99 ? 4.889 -2.344 -2.655 1.00 96.75 99 SER A O 1
ATOM 784 N N . GLN A 1 100 ? 5.486 -2.028 -4.805 1.00 97.12 100 GLN A N 1
ATOM 785 C CA . GLN A 1 100 ? 6.916 -2.132 -4.574 1.00 97.12 100 GLN A CA 1
ATOM 786 C C . GLN A 1 100 ? 7.666 -1.129 -5.451 1.00 97.12 100 GLN A C 1
ATOM 788 O O . GLN A 1 100 ? 7.516 -1.122 -6.671 1.00 97.12 100 GLN A O 1
ATOM 793 N N . GLY A 1 101 ? 8.493 -0.282 -4.832 1.00 96.38 101 GLY A N 1
ATOM 794 C CA . GLY A 1 101 ? 9.394 0.598 -5.566 1.00 96.38 101 GLY A CA 1
ATOM 795 C C . GLY A 1 101 ? 10.262 -0.199 -6.537 1.00 96.38 101 GLY A C 1
ATOM 796 O O . GLY A 1 101 ? 10.798 -1.249 -6.169 1.00 96.38 101 GLY A O 1
ATOM 797 N N . GLY A 1 102 ? 10.334 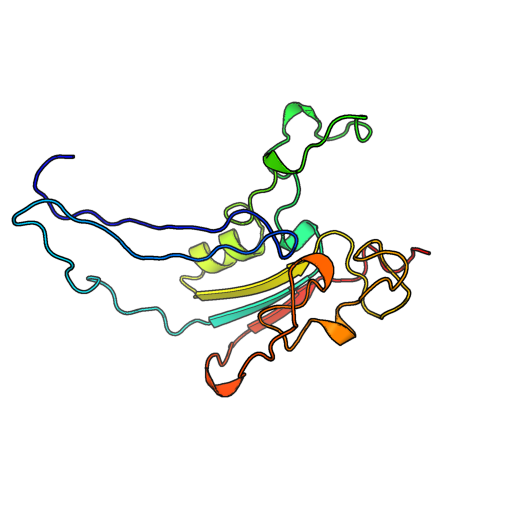0.270 -7.783 1.00 95.62 102 GLY A N 1
ATOM 798 C CA . GLY A 1 102 ? 11.084 -0.373 -8.859 1.00 95.62 102 GLY A CA 1
ATOM 799 C C . GLY A 1 102 ? 10.425 -1.597 -9.502 1.00 95.62 102 GLY A C 1
ATOM 800 O O . GLY A 1 102 ? 10.981 -2.110 -10.464 1.00 95.62 102 GLY A O 1
ATOM 801 N N . VAL A 1 103 ? 9.275 -2.084 -9.027 1.00 97.69 103 VAL A N 1
ATOM 802 C CA . VAL A 1 103 ? 8.647 -3.283 -9.609 1.00 97.69 103 VAL A CA 1
ATOM 803 C C . VAL A 1 103 ? 8.172 -3.023 -11.044 1.00 97.69 103 VAL A C 1
ATOM 805 O O . VAL A 1 103 ? 7.566 -1.982 -11.321 1.00 97.69 103 VAL A O 1
ATOM 808 N N . GLY A 1 104 ? 8.475 -3.951 -11.953 1.00 97.81 104 GLY A N 1
ATOM 809 C CA . GLY A 1 104 ? 7.901 -3.998 -13.299 1.00 97.81 104 GLY A CA 1
ATOM 810 C C . GLY A 1 104 ? 6.637 -4.861 -13.350 1.00 97.81 104 GLY A C 1
ATOM 811 O O . GLY A 1 104 ? 6.243 -5.472 -12.355 1.00 97.81 104 GLY A O 1
ATOM 812 N N . LEU A 1 105 ? 5.981 -4.933 -14.506 1.00 98.12 105 LEU A N 1
ATOM 813 C CA . LEU A 1 105 ? 4.841 -5.836 -14.699 1.00 98.12 105 LEU A CA 1
ATOM 814 C C . LEU A 1 105 ? 5.259 -7.316 -14.651 1.00 98.12 105 LEU A C 1
ATOM 816 O O . LEU A 1 105 ? 4.605 -8.114 -13.976 1.00 98.12 105 LEU A O 1
ATOM 820 N N . LEU A 1 106 ? 6.335 -7.656 -15.363 1.00 98.06 106 LEU A N 1
ATOM 821 C CA . LEU A 1 106 ? 6.851 -9.016 -15.538 1.00 98.06 106 LEU A CA 1
ATOM 822 C C . LEU A 1 106 ? 8.139 -9.231 -14.738 1.00 98.06 106 LEU A C 1
ATOM 824 O O . LEU A 1 106 ? 8.830 -8.274 -14.394 1.00 98.06 106 LEU A O 1
ATOM 828 N N . ASP A 1 107 ? 8.468 -10.486 -14.470 1.00 97.94 107 ASP A N 1
ATOM 829 C CA . ASP A 1 107 ? 9.768 -10.887 -13.957 1.00 97.94 107 ASP A CA 1
ATOM 830 C C . ASP A 1 107 ? 10.856 -10.668 -15.018 1.00 97.94 107 ASP A C 1
ATOM 832 O O . ASP A 1 107 ? 10.626 -10.768 -16.227 1.00 97.94 107 ASP A O 1
ATOM 836 N N . GLY A 1 108 ? 12.078 -10.392 -14.567 1.00 97.69 108 GLY A N 1
ATOM 837 C CA . GLY A 1 108 ? 13.208 -10.071 -15.437 1.00 97.69 108 GLY A CA 1
ATOM 838 C C . GLY A 1 108 ? 13.277 -8.598 -15.857 1.00 97.69 108 GLY A C 1
ATOM 839 O O . GLY A 1 108 ? 14.261 -8.223 -16.492 1.00 97.69 108 GLY A O 1
ATOM 840 N N . ILE A 1 109 ? 12.282 -7.783 -15.482 1.00 97.31 109 ILE A N 1
ATOM 841 C CA . ILE A 1 109 ? 12.230 -6.332 -15.706 1.00 97.31 109 ILE A CA 1
ATOM 842 C C . ILE A 1 109 ? 11.910 -5.561 -14.414 1.00 97.31 109 ILE A C 1
ATOM 844 O O . ILE A 1 109 ? 11.539 -6.116 -13.383 1.00 97.31 109 ILE A O 1
ATOM 848 N N . GLY A 1 110 ? 12.055 -4.245 -14.464 1.00 97.12 110 GLY A N 1
ATOM 849 C CA . GLY A 1 110 ? 12.106 -3.350 -13.326 1.00 97.12 110 GLY A CA 1
ATOM 850 C C . GLY A 1 110 ? 13.447 -3.381 -12.591 1.00 97.12 110 GLY A C 1
ATOM 851 O O . GLY A 1 110 ? 14.434 -3.968 -13.017 1.00 97.12 110 GLY A O 1
ATOM 852 N N . TRP A 1 111 ? 13.466 -2.708 -11.448 1.00 96.00 111 TRP A N 1
ATOM 853 C CA . TRP A 1 111 ? 14.624 -2.500 -10.578 1.00 96.00 111 TRP A CA 1
ATOM 854 C C . TRP A 1 111 ? 14.552 -3.315 -9.281 1.00 96.00 111 TRP A C 1
ATOM 856 O O . TRP A 1 111 ? 15.492 -3.320 -8.485 1.00 96.00 111 TRP A O 1
ATOM 866 N N . PHE A 1 112 ? 13.421 -3.970 -9.011 1.00 96.25 112 PHE A N 1
ATOM 867 C CA . PHE A 1 112 ? 13.210 -4.656 -7.743 1.00 96.25 112 PHE A CA 1
ATOM 868 C C . PHE A 1 112 ? 13.901 -6.021 -7.715 1.00 96.25 112 PHE A C 1
ATOM 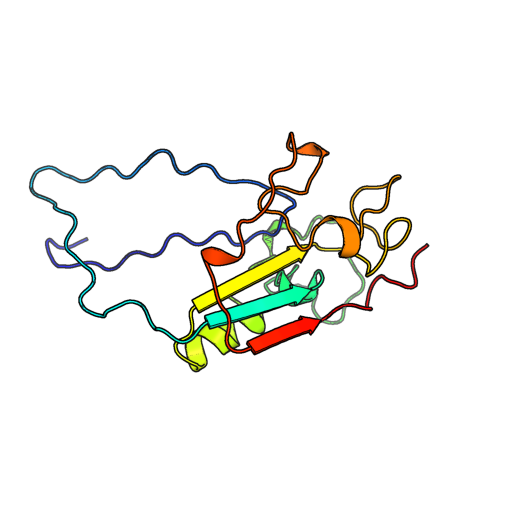870 O O . PHE A 1 112 ? 13.621 -6.885 -8.533 1.00 96.25 112 PHE A O 1
ATOM 877 N N . ASN A 1 113 ? 14.730 -6.259 -6.697 1.00 94.88 113 ASN A N 1
ATOM 878 C CA . ASN A 1 113 ? 15.356 -7.560 -6.447 1.00 94.88 113 ASN A CA 1
ATOM 879 C C . ASN A 1 113 ? 16.292 -8.034 -7.580 1.00 94.88 113 ASN A C 1
ATOM 881 O O . ASN A 1 113 ? 16.214 -9.167 -8.051 1.00 94.88 113 ASN A O 1
ATOM 885 N N . GLU A 1 114 ? 17.220 -7.172 -7.996 1.00 92.50 114 GLU A N 1
ATOM 886 C CA . GLU A 1 114 ? 18.341 -7.569 -8.855 1.00 92.50 114 GLU A CA 1
ATOM 887 C C . GLU A 1 114 ? 19.115 -8.770 -8.250 1.00 92.50 114 GLU A C 1
ATOM 889 O O . GLU A 1 114 ? 19.363 -8.783 -7.036 1.00 92.50 114 GLU A O 1
ATOM 894 N N . PRO A 1 115 ? 19.522 -9.778 -9.054 1.00 93.62 115 PRO A N 1
ATOM 895 C CA . PRO A 1 115 ? 19.396 -9.889 -10.516 1.00 93.62 115 PRO A CA 1
ATOM 896 C C . PRO A 1 115 ? 18.158 -10.651 -11.008 1.00 93.62 115 PRO A C 1
ATOM 898 O O . PRO A 1 115 ? 18.071 -10.957 -12.194 1.00 93.62 115 PRO A O 1
ATOM 901 N N . GLN A 1 116 ? 17.229 -11.022 -10.124 1.00 94.31 116 GLN A N 1
ATOM 902 C CA . GLN A 1 116 ? 16.011 -11.731 -10.528 1.00 94.31 116 GLN A CA 1
ATOM 903 C C . GLN A 1 116 ? 14.963 -10.790 -11.130 1.00 94.31 116 GLN A C 1
ATOM 905 O O . GLN A 1 116 ? 14.174 -11.244 -11.952 1.00 94.31 116 GLN A O 1
ATOM 910 N N . TYR A 1 117 ? 14.984 -9.509 -10.741 1.00 96.50 117 TYR A N 1
ATOM 911 C CA . TYR A 1 117 ? 14.053 -8.477 -11.205 1.00 96.50 117 TYR A CA 1
ATOM 912 C C . TYR A 1 117 ? 12.598 -8.939 -11.061 1.00 96.50 117 TYR A C 1
ATOM 914 O O . TYR A 1 117 ? 11.901 -9.160 -12.046 1.00 96.50 117 TYR A O 1
ATOM 922 N N . LEU A 1 118 ? 12.170 -9.199 -9.823 1.00 96.88 118 LEU A N 1
ATOM 923 C CA . LEU A 1 118 ? 10.826 -9.719 -9.568 1.00 96.88 118 LEU A CA 1
ATOM 924 C C . LEU A 1 118 ? 9.776 -8.672 -9.959 1.00 96.88 118 LEU A C 1
ATOM 926 O O . LEU A 1 118 ? 9.826 -7.528 -9.501 1.00 96.88 118 LEU A O 1
ATOM 930 N N . GLY A 1 119 ? 8.812 -9.083 -10.772 1.00 97.62 119 GLY A N 1
ATOM 931 C CA . GLY A 1 119 ? 7.709 -8.269 -11.254 1.00 97.62 119 GLY A CA 1
ATOM 932 C C . GLY A 1 119 ? 6.425 -8.464 -10.458 1.00 97.62 119 GLY A C 1
ATOM 933 O O . GLY A 1 119 ? 6.318 -9.310 -9.562 1.00 97.62 119 GLY A O 1
ATOM 934 N N . MET A 1 120 ? 5.402 -7.688 -10.821 1.00 98.19 120 MET A N 1
ATOM 935 C CA . MET A 1 120 ? 4.070 -7.815 -10.236 1.00 98.19 120 MET A CA 1
ATOM 936 C C . MET A 1 120 ? 3.492 -9.220 -10.444 1.00 98.19 120 MET A C 1
ATOM 938 O O . MET A 1 120 ? 2.820 -9.728 -9.547 1.00 98.19 120 MET A O 1
ATOM 942 N N . GLU A 1 121 ? 3.794 -9.881 -11.569 1.00 97.38 121 GLU A N 1
ATOM 943 C CA . GLU A 1 121 ? 3.327 -11.247 -11.848 1.00 97.38 121 GLU A CA 1
ATOM 944 C C . GLU A 1 121 ? 3.745 -12.282 -10.786 1.00 97.38 121 GLU A C 1
ATOM 946 O O . GLU A 1 121 ? 3.013 -13.246 -10.556 1.00 97.38 121 GLU A O 1
ATOM 951 N N . SER A 1 122 ? 4.854 -12.038 -10.079 1.00 97.31 122 SER A N 1
ATOM 952 C CA . SER A 1 122 ? 5.348 -12.894 -8.994 1.00 97.31 122 SER A CA 1
ATOM 953 C C . SER A 1 122 ? 4.857 -12.494 -7.598 1.00 97.31 122 SER A C 1
ATOM 955 O O . SER A 1 122 ? 4.863 -13.327 -6.681 1.00 97.31 122 SER A O 1
ATOM 957 N N . ILE A 1 123 ? 4.447 -11.235 -7.402 1.00 97.12 123 ILE A N 1
ATOM 958 C CA . ILE A 1 123 ? 4.170 -10.687 -6.062 1.00 97.12 123 ILE A CA 1
ATOM 959 C C . ILE A 1 123 ? 2.695 -10.365 -5.785 1.00 97.12 123 ILE A C 1
ATOM 961 O O . ILE A 1 123 ? 2.337 -10.205 -4.618 1.00 97.12 123 ILE A O 1
ATOM 965 N N . TRP A 1 124 ? 1.838 -10.283 -6.809 1.00 97.56 124 TRP A N 1
ATOM 966 C CA . TRP A 1 124 ? 0.438 -9.841 -6.677 1.00 97.56 124 TRP A CA 1
ATOM 967 C C . TRP A 1 124 ? -0.395 -10.683 -5.695 1.00 97.56 124 TRP A C 1
ATOM 969 O O . TRP A 1 124 ? -1.291 -10.161 -5.037 1.00 97.56 124 TRP A O 1
ATOM 979 N N . ASP A 1 125 ? -0.091 -11.974 -5.561 1.00 97.50 125 ASP A N 1
ATOM 980 C CA . ASP A 1 125 ? -0.808 -12.929 -4.711 1.00 97.50 125 ASP A CA 1
ATOM 981 C C . ASP A 1 125 ? -0.122 -13.167 -3.360 1.00 97.50 125 ASP A C 1
ATOM 983 O O . ASP A 1 125 ? -0.304 -14.218 -2.739 1.00 97.50 125 ASP A O 1
ATOM 987 N N . ARG A 1 126 ? 0.706 -12.228 -2.887 1.00 96.81 126 ARG A N 1
ATOM 988 C CA . ARG A 1 126 ? 1.569 -12.429 -1.715 1.00 96.81 126 ARG A CA 1
ATOM 989 C C . ARG A 1 126 ? 1.315 -11.424 -0.597 1.00 96.81 126 ARG A C 1
ATOM 991 O O . ARG A 1 126 ? 1.103 -10.240 -0.816 1.00 96.81 126 ARG A O 1
ATOM 998 N N . VAL A 1 127 ? 1.484 -11.896 0.639 1.00 94.44 127 VAL A N 1
ATOM 999 C CA . VAL A 1 127 ? 1.652 -11.041 1.834 1.00 94.44 127 VAL A CA 1
ATOM 1000 C C . VAL A 1 127 ? 3.126 -10.713 2.070 1.00 94.44 127 VAL A C 1
ATOM 1002 O O . VAL A 1 127 ? 3.475 -9.607 2.476 1.00 94.44 127 VAL A O 1
ATOM 1005 N N . ARG A 1 128 ? 4.001 -11.694 1.825 1.00 95.25 128 ARG A N 1
ATOM 1006 C CA . ARG A 1 128 ? 5.458 -11.559 1.883 1.00 95.25 128 ARG A CA 1
ATOM 1007 C C . ARG A 1 128 ? 6.011 -12.007 0.543 1.00 95.25 128 ARG A C 1
ATOM 1009 O O . ARG A 1 128 ? 5.781 -13.145 0.134 1.00 95.25 128 ARG A O 1
ATOM 1016 N N . TYR A 1 129 ? 6.707 -11.112 -0.134 1.00 95.62 129 TYR A N 1
ATOM 1017 C CA . TYR A 1 129 ? 7.226 -11.319 -1.483 1.00 95.62 129 TYR A CA 1
ATOM 1018 C C . TYR A 1 129 ? 8.686 -10.906 -1.649 1.00 95.62 129 TYR A C 1
ATOM 1020 O O . TYR A 1 129 ? 9.282 -11.250 -2.658 1.00 95.62 129 TYR A O 1
ATOM 1028 N N . ASN A 1 130 ? 9.276 -10.187 -0.689 1.00 95.81 130 ASN A N 1
ATOM 1029 C CA . ASN A 1 130 ? 10.674 -9.792 -0.766 1.00 95.81 130 ASN A CA 1
ATOM 1030 C C . ASN A 1 130 ? 11.557 -10.950 -0.268 1.00 95.81 130 ASN A C 1
ATOM 1032 O O . ASN A 1 130 ? 11.597 -11.197 0.944 1.00 95.81 130 ASN A O 1
ATOM 1036 N N . PRO A 1 131 ? 12.279 -11.651 -1.163 1.00 94.38 131 PRO A N 1
ATOM 1037 C CA . PRO A 1 131 ? 13.041 -12.841 -0.795 1.00 94.38 131 PRO A CA 1
ATOM 1038 C C . PRO A 1 131 ? 14.243 -12.518 0.099 1.00 94.38 131 PRO A C 1
ATOM 1040 O O . PRO A 1 131 ? 14.742 -13.401 0.793 1.00 94.38 131 PRO A O 1
ATOM 1043 N N . GLN A 1 132 ? 14.697 -11.259 0.130 1.00 94.25 132 GLN A N 1
ATOM 1044 C CA . GLN A 1 132 ? 15.799 -10.825 0.995 1.00 94.25 132 GLN A CA 1
ATOM 1045 C C . GLN A 1 132 ? 15.395 -10.777 2.475 1.00 94.25 132 GLN A C 1
ATOM 1047 O O . GLN A 1 132 ? 16.255 -10.827 3.351 1.00 94.25 132 GLN A O 1
ATOM 1052 N N . LEU A 1 133 ? 14.092 -10.696 2.764 1.00 94.06 133 LEU A N 1
ATOM 1053 C CA . LEU A 1 133 ? 13.558 -10.595 4.123 1.00 94.06 133 LEU A CA 1
ATOM 1054 C C . LEU A 1 133 ? 13.065 -11.936 4.684 1.00 94.06 133 LEU A C 1
ATOM 1056 O O . LEU A 1 133 ? 12.712 -12.013 5.861 1.00 94.06 133 LEU A O 1
ATOM 1060 N N . GLY A 1 134 ? 13.022 -12.988 3.863 1.00 93.62 134 GLY A N 1
ATOM 1061 C CA . GLY A 1 134 ? 12.624 -14.328 4.283 1.00 93.62 134 GLY A CA 1
ATOM 1062 C C . GLY A 1 134 ? 11.701 -15.041 3.292 1.00 93.62 134 GLY A C 1
ATOM 1063 O O . GLY A 1 134 ? 11.554 -14.616 2.146 1.00 93.62 134 GLY A O 1
ATOM 1064 N N . PRO A 1 135 ? 11.084 -16.159 3.718 1.00 94.62 135 PRO A N 1
ATOM 1065 C CA . PRO A 1 135 ? 10.230 -16.954 2.849 1.00 94.62 135 PRO A CA 1
ATOM 1066 C C . PRO A 1 135 ? 8.963 -16.193 2.451 1.00 94.62 135 PRO A C 1
ATOM 1068 O O . PRO A 1 135 ? 8.371 -15.459 3.249 1.00 94.62 135 PRO A O 1
ATOM 1071 N N . SER A 1 136 ? 8.525 -16.429 1.215 1.00 95.12 136 SER A N 1
ATOM 1072 C CA . SER A 1 136 ? 7.272 -15.888 0.699 1.00 95.12 136 SER A CA 1
ATOM 1073 C C . SER A 1 136 ? 6.050 -16.532 1.365 1.00 95.12 136 SER A C 1
ATOM 1075 O O . SER A 1 136 ? 6.095 -17.678 1.818 1.00 95.12 136 SER A O 1
ATOM 1077 N N . SER A 1 137 ? 4.938 -15.796 1.408 1.00 96.19 137 SER A N 1
ATOM 1078 C CA . SER A 1 137 ? 3.640 -16.292 1.869 1.00 96.19 137 SER A CA 1
ATOM 1079 C C . SER A 1 137 ? 2.512 -15.788 0.972 1.00 96.19 137 SER A C 1
ATOM 1081 O O . SER A 1 137 ? 2.440 -14.589 0.694 1.00 96.19 137 SER A O 1
ATOM 1083 N N . VAL A 1 138 ? 1.622 -16.698 0.573 1.00 97.19 138 VAL A N 1
ATOM 1084 C CA . VAL A 1 138 ? 0.451 -16.436 -0.283 1.00 97.19 138 VAL A CA 1
ATOM 1085 C C . VAL A 1 138 ? -0.612 -15.635 0.479 1.00 97.19 138 VAL A C 1
ATOM 1087 O O . VAL A 1 138 ? -0.800 -15.833 1.682 1.00 97.19 138 VAL A O 1
ATOM 1090 N N . TRP A 1 139 ? -1.307 -14.746 -0.224 1.00 97.19 139 TRP A N 1
ATOM 1091 C CA . TRP A 1 139 ? -2.504 -14.061 0.240 1.00 97.19 139 TRP A CA 1
ATOM 1092 C C . TRP A 1 139 ? -3.765 -14.883 -0.054 1.00 97.19 139 TRP A C 1
ATOM 1094 O O . TRP A 1 139 ? -3.948 -15.423 -1.141 1.00 97.19 139 TRP A O 1
ATOM 1104 N N . ASP A 1 140 ? -4.647 -14.968 0.935 1.00 97.50 140 ASP A N 1
ATOM 1105 C CA . ASP A 1 140 ? -5.947 -15.621 0.816 1.00 97.50 140 ASP A CA 1
ATOM 1106 C C . ASP A 1 140 ? -7.000 -14.585 0.394 1.00 97.50 140 ASP A C 1
ATOM 1108 O O . ASP A 1 140 ? -7.459 -13.779 1.209 1.00 97.50 140 ASP A O 1
ATOM 1112 N N . PHE A 1 141 ? -7.361 -14.602 -0.891 1.00 96.19 141 PHE A N 1
ATOM 1113 C CA . PHE A 1 141 ? -8.276 -13.631 -1.495 1.00 96.19 141 PHE A CA 1
ATOM 1114 C C . PHE A 1 141 ? -9.707 -13.694 -0.942 1.00 96.19 141 PHE A C 1
ATOM 1116 O O . PHE A 1 141 ? -10.423 -12.699 -1.024 1.00 96.19 141 PHE A O 1
ATOM 1123 N N . GLU A 1 142 ? -10.127 -14.789 -0.294 1.00 97.06 142 GLU A N 1
ATOM 1124 C CA . GLU A 1 142 ? -11.457 -14.858 0.336 1.00 97.06 142 GLU A CA 1
ATOM 1125 C C . GLU A 1 142 ? -11.594 -13.886 1.524 1.00 97.06 142 GLU A C 1
ATOM 1127 O O . GLU A 1 142 ? -12.701 -13.561 1.958 1.00 97.06 142 GLU A O 1
ATOM 1132 N N . ARG A 1 143 ? -10.471 -13.372 2.045 1.00 95.69 143 ARG A N 1
ATOM 1133 C CA . ARG A 1 143 ? -10.439 -12.437 3.181 1.00 95.69 143 ARG A CA 1
ATOM 1134 C C . ARG A 1 143 ? -10.757 -10.997 2.801 1.00 95.69 143 ARG A C 1
ATOM 1136 O O . ARG A 1 143 ? -11.049 -10.196 3.692 1.00 95.69 143 ARG A O 1
ATOM 1143 N N . TYR A 1 144 ? -10.660 -10.642 1.521 1.00 95.81 144 TYR A N 1
ATOM 1144 C CA . TYR A 1 144 ? -10.823 -9.268 1.061 1.00 95.81 144 TYR A CA 1
ATOM 1145 C C . TYR A 1 144 ? -11.365 -9.231 -0.367 1.00 95.81 144 TYR A C 1
ATOM 1147 O O . TYR A 1 144 ? -10.636 -9.483 -1.315 1.00 95.81 144 TYR A O 1
ATOM 1155 N N . ASP A 1 145 ? -12.646 -8.882 -0.500 1.00 96.62 145 ASP A N 1
ATOM 1156 C CA . ASP A 1 145 ? -13.349 -8.763 -1.784 1.00 96.62 145 ASP A CA 1
ATOM 1157 C C . ASP A 1 145 ? -13.525 -7.276 -2.161 1.00 96.62 145 ASP A C 1
ATOM 1159 O O . ASP A 1 145 ? -14.473 -6.632 -1.671 1.00 96.62 145 ASP A O 1
ATOM 1163 N N . PRO A 1 146 ? -12.578 -6.670 -2.905 1.00 97.50 146 PRO A N 1
ATOM 1164 C CA . PRO A 1 146 ? -12.623 -5.260 -3.267 1.00 97.50 146 PRO A CA 1
ATOM 1165 C C . PRO A 1 146 ? -13.693 -4.983 -4.322 1.00 97.50 146 PRO A C 1
ATOM 1167 O O . PRO A 1 146 ? -13.881 -5.739 -5.266 1.00 97.50 146 PRO A O 1
ATOM 1170 N N . GLN A 1 147 ? -14.354 -3.829 -4.219 1.00 98.38 147 GLN A N 1
ATOM 1171 C CA . GLN A 1 147 ? -15.273 -3.389 -5.277 1.00 98.38 147 GLN A CA 1
ATOM 1172 C C . GLN A 1 147 ? -14.543 -2.662 -6.411 1.00 98.38 147 GLN A C 1
ATOM 1174 O O . GLN A 1 147 ? -15.107 -2.474 -7.487 1.00 98.38 147 GLN A O 1
ATOM 1179 N N . ILE A 1 148 ? -13.311 -2.211 -6.161 1.00 98.00 148 ILE A N 1
ATOM 1180 C CA . ILE A 1 148 ? -12.462 -1.524 -7.132 1.00 98.00 148 ILE A CA 1
ATOM 1181 C C . ILE A 1 148 ? -11.052 -2.087 -7.011 1.00 98.00 148 ILE A C 1
ATOM 1183 O O . ILE A 1 148 ? -10.476 -2.085 -5.923 1.00 98.00 148 ILE A O 1
ATOM 1187 N N . VAL A 1 149 ? -10.495 -2.491 -8.149 1.00 98.50 149 VAL A N 1
ATOM 1188 C CA . VAL A 1 149 ? -9.084 -2.846 -8.300 1.00 98.50 149 VAL A CA 1
ATOM 1189 C C . VAL A 1 149 ? -8.442 -1.831 -9.238 1.00 98.50 149 VAL A C 1
ATOM 1191 O O . VAL A 1 149 ? -8.975 -1.551 -10.313 1.00 98.50 149 VAL A O 1
ATOM 1194 N N . ILE A 1 150 ? -7.312 -1.264 -8.827 1.00 98.56 150 ILE A N 1
ATOM 1195 C CA . ILE A 1 150 ? -6.522 -0.326 -9.624 1.00 98.56 150 ILE A CA 1
ATOM 1196 C C . ILE A 1 150 ? -5.185 -0.988 -9.936 1.00 98.56 150 ILE A C 1
ATOM 1198 O O . ILE A 1 150 ? -4.482 -1.433 -9.034 1.00 98.56 150 ILE A O 1
ATOM 1202 N N . VAL A 1 151 ? -4.820 -1.017 -11.214 1.00 98.38 151 VAL A N 1
ATOM 1203 C CA . VAL A 1 151 ? -3.496 -1.458 -11.661 1.00 98.38 151 VAL A CA 1
ATOM 1204 C C . VAL A 1 151 ? -2.758 -0.231 -12.180 1.00 98.38 151 VAL A C 1
ATOM 1206 O O . VAL A 1 151 ? -3.148 0.347 -13.193 1.00 98.38 151 VAL A O 1
ATOM 1209 N N . ALA A 1 152 ? -1.735 0.195 -11.446 1.00 97.69 152 ALA A N 1
ATOM 1210 C CA . ALA A 1 152 ? -0.940 1.392 -11.705 1.00 97.69 152 ALA A CA 1
ATOM 1211 C C . ALA A 1 152 ? 0.537 1.003 -11.845 1.00 97.69 152 ALA A C 1
ATOM 1213 O O . ALA A 1 152 ? 1.351 1.250 -10.956 1.00 97.69 152 ALA A O 1
ATOM 1214 N N . LEU A 1 153 ? 0.836 0.326 -12.953 1.00 97.12 153 LEU A N 1
ATOM 1215 C CA . LEU A 1 153 ? 2.152 -0.203 -13.315 1.00 97.12 153 LEU A CA 1
ATOM 1216 C C . LEU A 1 153 ? 2.567 0.317 -14.694 1.00 97.12 153 LEU A C 1
ATOM 1218 O O . LEU A 1 153 ? 1.748 0.872 -15.429 1.00 97.12 153 LEU A O 1
ATOM 1222 N N . GLY A 1 154 ? 3.834 0.102 -15.042 1.00 95.81 154 GLY A N 1
ATOM 1223 C CA . GLY A 1 154 ? 4.397 0.436 -16.350 1.00 95.81 154 GLY A CA 1
ATOM 1224 C C . GLY A 1 154 ? 5.582 1.397 -16.294 1.00 95.81 154 GLY A C 1
ATOM 1225 O O . GLY A 1 154 ? 6.325 1.490 -17.265 1.00 95.81 154 GLY A O 1
ATOM 1226 N N . GLN A 1 155 ? 5.802 2.095 -15.172 1.00 95.56 155 GLN A N 1
ATOM 1227 C CA . GLN A 1 155 ? 6.882 3.084 -15.068 1.00 95.56 155 GLN A CA 1
ATOM 1228 C C . GLN A 1 155 ? 8.275 2.450 -15.183 1.00 95.56 155 GLN A C 1
ATOM 1230 O O . GLN A 1 155 ? 9.183 3.062 -15.740 1.00 95.56 155 GLN A O 1
ATOM 1235 N N . ASN A 1 156 ? 8.444 1.236 -14.653 1.00 97.06 156 ASN A N 1
ATOM 1236 C CA . ASN A 1 156 ? 9.740 0.558 -14.578 1.00 97.06 156 ASN A CA 1
ATOM 1237 C C . ASN A 1 156 ? 9.948 -0.476 -15.692 1.00 97.06 156 ASN A C 1
ATOM 1239 O O . ASN A 1 156 ? 11.026 -1.052 -15.781 1.00 97.06 156 ASN A O 1
ATOM 1243 N N . ASP A 1 157 ? 8.943 -0.710 -16.541 1.00 97.00 157 ASP A N 1
ATOM 1244 C CA . ASP A 1 157 ? 8.938 -1.833 -17.488 1.00 97.00 157 ASP A CA 1
ATOM 1245 C C . ASP A 1 157 ? 9.965 -1.682 -18.617 1.00 97.00 157 ASP A C 1
ATOM 1247 O O . ASP A 1 157 ? 10.287 -2.647 -19.302 1.00 97.00 157 ASP A O 1
ATOM 1251 N N . SER A 1 158 ? 10.485 -0.469 -18.823 1.00 95.06 158 SER A N 1
ATOM 1252 C CA . SER A 1 158 ? 11.543 -0.196 -19.796 1.00 95.06 158 SER A CA 1
ATOM 1253 C C . SER A 1 158 ? 12.950 -0.520 -19.283 1.00 95.06 158 SER A C 1
ATOM 1255 O O . SER A 1 158 ? 13.915 -0.108 -19.923 1.00 95.06 158 SER A O 1
ATOM 1257 N N . HIS A 1 159 ? 13.078 -1.124 -18.101 1.00 88.44 159 HIS A N 1
ATOM 1258 C CA . HIS A 1 159 ? 14.355 -1.486 -17.502 1.00 88.44 159 HIS A CA 1
ATOM 1259 C C . HIS A 1 159 ? 14.377 -2.972 -17.120 1.00 88.44 159 HIS A C 1
ATOM 1261 O O . HIS A 1 159 ? 13.366 -3.440 -16.620 1.00 88.44 159 HIS A O 1
ATOM 1267 N N . PRO A 1 160 ? 15.504 -3.681 -17.260 1.00 71.19 160 PRO A N 1
ATOM 1268 C CA . PRO A 1 160 ? 16.484 -3.421 -18.303 1.00 71.19 160 PRO A CA 1
ATOM 1269 C C . PRO A 1 160 ? 15.864 -3.565 -19.703 1.00 71.19 160 PRO A C 1
ATOM 1271 O O . PRO A 1 160 ? 14.937 -4.384 -19.888 1.00 71.19 160 PRO A O 1
#

Foldseek 3Di:
DPPDDDDDDDDDFAALVDDDDDPDDDDDPPDDDDDDPDDQDPAEEEEEEECLQSQALVQVVVCPPHPDDPDDSRVSGGNCPRPQVVVCVVVSYHYDYRYYYQAAQCFCWTDAPPPRRHHCVQRVQWPRRRPVHHDTDGHDCVVGDHPYYYYYHDPGRVGD

Organism: NCBI:txid165187

pLDDT: mean 94.23, std 4.52, range [71.19, 98.56]